Protein AF-A0A7V8WUZ5-F1 (afdb_monomer_lite)

pLDDT: mean 96.59, std 4.26, range [70.75, 98.62]

Sequence (77 aa):
MNDDQLNDLKQFIAVTVSQATADMATKSDIQLLKSDIKKLDVKIDDLDLKVDTISETLNDQHNQHEIRLTKLEQQTT

Secondary structure (DSSP, 8-state):
--HHHHHHHHHHHHHHHHHHHTTPPPHHHHHHHHHHHHHHHHHHHHHHHHHHHHHHHHHHHHHHHHHHHHHHHHHH-

Foldseek 3Di:
DDPVVVVVVVVVVVVVVCVVCVPPDDPVNVVVVVVVVVVVVVVVVVVVVVVVVVVVVVVVVVVVVVVVVVVVVVVVD

Radius of gyration: 33.55 Å; chains: 1; bounding box: 53×16×100 Å

Structure (mmCIF, N/CA/C/O backbone):
data_AF-A0A7V8WUZ5-F1
#
_entry.id   AF-A0A7V8WUZ5-F1
#
loop_
_atom_site.group_PDB
_atom_site.id
_atom_site.type_symbol
_atom_site.label_atom_id
_atom_site.label_alt_id
_atom_site.label_comp_id
_atom_site.label_asym_id
_atom_site.label_entity_id
_atom_site.label_seq_id
_atom_site.pdbx_PDB_ins_code
_atom_site.Cartn_x
_atom_site.Cartn_y
_atom_site.Cartn_z
_atom_site.occupancy
_atom_site.B_iso_or_equiv
_atom_site.auth_seq_id
_atom_site.auth_comp_id
_atom_site.auth_asym_id
_atom_site.auth_atom_id
_atom_site.pdbx_PDB_model_num
ATOM 1 N N . MET A 1 1 ? 32.176 10.556 -47.987 1.00 73.56 1 MET A N 1
ATOM 2 C CA . MET A 1 1 ? 31.459 9.470 -47.297 1.00 73.56 1 MET A CA 1
ATOM 3 C C . MET A 1 1 ? 30.766 8.660 -48.370 1.00 73.56 1 MET A C 1
ATOM 5 O O . MET A 1 1 ? 30.066 9.273 -49.167 1.00 73.56 1 MET A O 1
ATOM 9 N N . ASN A 1 2 ? 31.043 7.365 -48.473 1.00 93.88 2 ASN A N 1
ATOM 10 C CA . ASN A 1 2 ? 30.332 6.478 -49.399 1.00 93.88 2 ASN A CA 1
ATOM 11 C C . ASN A 1 2 ? 29.148 5.799 -48.683 1.00 93.88 2 ASN A C 1
ATOM 13 O O . ASN A 1 2 ? 28.991 5.939 -47.466 1.00 93.88 2 ASN A O 1
ATOM 17 N N . ASP A 1 3 ? 28.311 5.096 -49.442 1.00 96.31 3 ASP A N 1
ATOM 18 C CA . ASP A 1 3 ? 27.107 4.451 -48.907 1.00 96.31 3 ASP A CA 1
ATOM 19 C C . ASP A 1 3 ? 27.429 3.384 -47.849 1.00 96.31 3 ASP A C 1
ATOM 21 O O . ASP A 1 3 ? 26.690 3.247 -46.873 1.00 96.31 3 ASP A O 1
ATOM 25 N N . ASP A 1 4 ? 28.570 2.701 -47.977 1.00 96.06 4 ASP A N 1
ATOM 26 C CA . ASP A 1 4 ? 29.038 1.706 -47.006 1.00 96.06 4 ASP A CA 1
ATOM 27 C C . ASP A 1 4 ? 29.336 2.346 -45.642 1.00 96.06 4 ASP A C 1
ATOM 29 O O . ASP A 1 4 ? 28.791 1.929 -44.623 1.00 96.06 4 ASP A O 1
ATOM 33 N N . GLN A 1 5 ? 30.097 3.446 -45.620 1.00 96.00 5 GLN A N 1
ATOM 34 C CA . 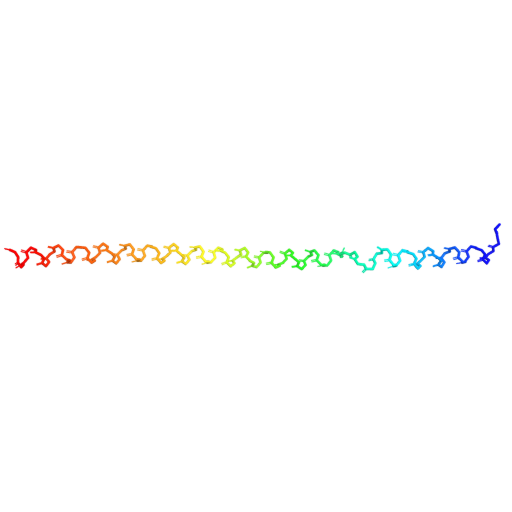GLN A 1 5 ? 30.384 4.201 -44.394 1.00 96.00 5 GLN A CA 1
ATOM 35 C C . GLN A 1 5 ? 29.113 4.759 -43.739 1.00 96.00 5 GLN A C 1
ATOM 37 O O . GLN A 1 5 ? 29.024 4.852 -42.513 1.00 96.00 5 GLN A O 1
ATOM 42 N N . LEU A 1 6 ? 28.121 5.150 -44.546 1.00 96.88 6 LEU A N 1
ATOM 43 C CA . LEU A 1 6 ? 26.825 5.601 -44.044 1.00 96.88 6 LEU A CA 1
ATOM 44 C C . LEU A 1 6 ? 26.029 4.453 -43.409 1.00 96.88 6 LEU A C 1
ATOM 46 O O . LEU A 1 6 ? 25.372 4.664 -42.387 1.00 96.88 6 LEU A O 1
ATOM 50 N N . ASN A 1 7 ? 26.073 3.258 -43.993 1.00 97.50 7 ASN A N 1
ATOM 51 C CA . ASN A 1 7 ? 25.398 2.081 -43.453 1.00 97.50 7 ASN A CA 1
ATOM 52 C C . ASN A 1 7 ? 26.052 1.591 -42.156 1.00 97.50 7 ASN A C 1
ATOM 54 O O . ASN A 1 7 ? 25.332 1.339 -41.188 1.00 97.50 7 ASN A O 1
ATOM 58 N N . ASP A 1 8 ? 27.383 1.576 -42.089 1.00 97.38 8 ASP A N 1
ATOM 59 C CA . ASP A 1 8 ? 28.128 1.234 -40.873 1.00 97.38 8 ASP A CA 1
ATOM 60 C C . ASP A 1 8 ? 27.781 2.183 -39.720 1.00 97.38 8 ASP A C 1
ATOM 62 O O . ASP A 1 8 ? 27.495 1.751 -38.601 1.00 97.38 8 ASP A O 1
ATOM 66 N N . LEU A 1 9 ? 27.721 3.491 -39.998 1.00 97.00 9 LEU A N 1
ATOM 67 C CA . LEU A 1 9 ? 27.349 4.492 -39.000 1.00 97.00 9 LEU A CA 1
ATOM 68 C C . LEU A 1 9 ? 25.913 4.291 -38.492 1.00 97.00 9 LEU A C 1
ATOM 70 O O . LEU A 1 9 ? 25.668 4.377 -37.288 1.00 97.00 9 LEU A O 1
ATOM 74 N N . LYS A 1 10 ? 24.958 3.990 -39.381 1.00 97.38 10 LYS A N 1
ATOM 75 C CA . LYS A 1 10 ? 23.572 3.686 -38.985 1.00 97.38 10 LYS A CA 1
ATOM 76 C C . LYS A 1 10 ? 23.504 2.449 -38.093 1.00 97.38 10 LYS A C 1
ATOM 78 O O . LYS A 1 10 ? 22.789 2.471 -37.093 1.00 97.38 10 LYS A O 1
ATOM 83 N N . GLN A 1 11 ? 24.246 1.396 -38.432 1.00 97.31 11 GLN A N 1
ATOM 84 C CA . GLN A 1 11 ? 24.279 0.166 -37.645 1.00 97.31 11 GLN A CA 1
ATOM 85 C C . GLN A 1 11 ? 24.906 0.402 -36.268 1.00 97.31 11 GLN A C 1
ATOM 87 O O . GLN A 1 11 ? 24.337 -0.018 -35.261 1.00 97.31 11 GLN A O 1
ATOM 92 N N . PHE A 1 12 ? 26.020 1.136 -36.204 1.00 97.75 12 PHE A N 1
ATOM 93 C CA . PHE A 1 12 ? 26.656 1.516 -34.945 1.00 97.75 12 PHE A CA 1
ATOM 94 C C . PHE A 1 12 ? 25.708 2.316 -34.044 1.00 97.75 12 PHE A C 1
ATOM 96 O O . PHE A 1 12 ? 25.576 2.003 -32.861 1.00 97.75 12 PHE A O 1
ATOM 103 N N . ILE A 1 13 ? 25.004 3.309 -34.599 1.00 97.50 13 ILE A N 1
ATOM 104 C CA . ILE A 1 13 ? 24.023 4.106 -33.851 1.00 97.50 13 ILE A CA 1
ATOM 105 C C . ILE A 1 13 ? 22.880 3.220 -33.356 1.00 97.50 13 ILE A C 1
ATOM 107 O O . ILE A 1 13 ? 22.517 3.313 -32.188 1.00 97.50 13 ILE A O 1
ATOM 111 N N . ALA A 1 14 ? 22.329 2.343 -34.199 1.00 97.62 14 ALA A N 1
ATOM 112 C CA . ALA A 1 14 ? 21.232 1.458 -33.810 1.00 97.62 14 ALA A CA 1
ATOM 113 C C . ALA A 1 14 ? 21.624 0.529 -32.649 1.00 97.62 14 ALA A C 1
ATOM 115 O O . ALA A 1 14 ? 20.880 0.417 -31.673 1.00 97.62 14 ALA A O 1
ATOM 116 N N . VAL A 1 15 ? 22.812 -0.080 -32.721 1.00 97.75 15 VAL A N 1
ATOM 117 C CA . VAL A 1 15 ? 23.350 -0.928 -31.647 1.00 97.75 15 VAL A CA 1
ATOM 118 C C . VAL A 1 15 ? 23.584 -0.109 -30.379 1.00 97.75 15 VAL A C 1
ATOM 120 O O . VAL A 1 15 ? 23.134 -0.505 -29.307 1.00 97.75 15 VAL A O 1
ATOM 123 N N . THR A 1 16 ? 24.226 1.053 -30.501 1.00 97.56 16 THR A N 1
ATOM 124 C CA . THR A 1 16 ? 24.541 1.920 -29.357 1.00 97.56 16 THR A CA 1
ATOM 125 C C . THR A 1 16 ? 23.275 2.421 -28.666 1.00 97.56 16 THR A C 1
ATOM 127 O O . THR A 1 16 ? 23.190 2.375 -27.444 1.00 97.56 16 THR A O 1
ATOM 130 N N . VAL A 1 17 ? 22.263 2.856 -29.424 1.00 96.69 17 VAL A N 1
ATOM 131 C CA . VAL A 1 17 ? 20.975 3.298 -28.871 1.00 96.69 17 VAL A CA 1
ATOM 132 C C . VAL A 1 17 ? 20.262 2.133 -28.198 1.00 96.69 17 VAL A C 1
ATOM 134 O O . VAL A 1 17 ? 19.803 2.295 -27.076 1.00 96.69 17 VAL A O 1
ATOM 137 N N . SER A 1 18 ? 20.209 0.955 -28.828 1.00 95.69 18 SER A N 1
ATOM 138 C CA . SER A 1 18 ? 19.575 -0.221 -28.224 1.00 95.69 18 SER A CA 1
ATOM 139 C C . SER A 1 18 ? 20.256 -0.654 -26.926 1.00 95.69 18 SER A C 1
ATOM 141 O O . SER A 1 18 ? 19.567 -1.073 -26.005 1.00 95.69 18 SER A O 1
ATOM 143 N N . GLN A 1 19 ? 21.585 -0.571 -26.845 1.00 95.06 19 GLN A N 1
ATOM 144 C CA . GLN A 1 19 ? 22.325 -0.874 -25.619 1.00 95.06 19 GLN A CA 1
ATOM 145 C C . GLN A 1 19 ? 22.096 0.198 -24.552 1.00 95.06 19 GLN A C 1
ATOM 147 O O . GLN A 1 19 ? 21.840 -0.133 -23.400 1.00 95.06 19 GLN A O 1
ATOM 152 N N . ALA A 1 20 ? 22.141 1.476 -24.934 1.00 95.12 20 ALA A N 1
ATOM 153 C CA . ALA A 1 20 ? 21.945 2.591 -24.013 1.00 95.12 20 ALA A CA 1
ATOM 154 C C . ALA A 1 20 ? 20.528 2.636 -23.420 1.00 95.12 20 ALA A C 1
ATOM 156 O O . ALA A 1 20 ? 20.352 3.131 -22.309 1.00 95.12 20 ALA A O 1
ATOM 157 N N . THR A 1 21 ? 19.520 2.139 -24.144 1.00 95.12 21 THR A N 1
ATOM 158 C CA . THR A 1 21 ? 18.121 2.147 -23.695 1.00 95.12 21 THR A CA 1
ATOM 159 C C . THR A 1 21 ? 17.625 0.807 -23.157 1.00 95.12 21 THR A C 1
ATOM 161 O O . THR A 1 21 ? 16.480 0.744 -22.714 1.00 95.12 21 THR A O 1
ATOM 164 N N . ALA A 1 22 ? 18.460 -0.240 -23.150 1.00 92.06 22 ALA A N 1
ATOM 165 C CA . ALA A 1 22 ? 18.061 -1.597 -22.767 1.00 92.06 22 ALA A CA 1
ATOM 166 C C . ALA A 1 22 ? 17.427 -1.674 -21.366 1.00 92.06 22 ALA A C 1
ATOM 168 O O . ALA A 1 22 ? 16.433 -2.372 -21.186 1.00 92.06 22 ALA A O 1
ATOM 169 N N . ASP A 1 23 ? 17.958 -0.904 -20.413 1.00 93.44 23 ASP A N 1
ATOM 170 C CA . ASP A 1 23 ? 17.504 -0.895 -19.016 1.00 93.44 23 ASP A CA 1
ATOM 171 C C . ASP A 1 23 ? 16.638 0.329 -18.670 1.00 93.44 23 ASP A C 1
ATOM 173 O O . ASP A 1 23 ? 16.349 0.604 -17.502 1.00 93.44 23 ASP A O 1
ATOM 177 N N . MET A 1 24 ? 16.229 1.115 -19.670 1.00 95.38 24 MET A N 1
ATOM 178 C CA . MET A 1 24 ? 15.377 2.272 -19.421 1.00 95.38 24 MET A CA 1
ATOM 179 C C . MET A 1 24 ? 13.948 1.826 -19.132 1.00 95.38 24 MET A C 1
ATOM 181 O O . MET A 1 24 ? 13.287 1.212 -19.969 1.00 95.38 24 MET A O 1
ATOM 185 N N . ALA A 1 25 ? 13.442 2.220 -17.963 1.00 94.69 25 ALA A N 1
ATOM 186 C CA . ALA A 1 25 ? 12.043 2.027 -17.619 1.00 94.69 25 ALA A CA 1
ATOM 187 C C . ALA A 1 25 ? 11.128 2.651 -18.683 1.00 94.69 25 ALA A C 1
ATOM 189 O O . ALA A 1 25 ? 11.297 3.798 -19.115 1.00 94.69 25 ALA A O 1
ATOM 190 N N . THR A 1 26 ? 10.121 1.893 -19.085 1.00 94.81 26 THR A N 1
ATOM 191 C CA . THR A 1 26 ? 9.133 2.305 -20.069 1.00 94.81 26 THR A CA 1
ATOM 192 C C . THR A 1 26 ? 7.952 3.004 -19.400 1.00 94.81 26 THR A C 1
ATOM 194 O O . THR A 1 26 ? 7.726 2.940 -18.189 1.00 94.81 26 THR A O 1
ATOM 197 N N . LYS A 1 27 ? 7.108 3.647 -20.214 1.00 95.88 27 LYS A N 1
ATOM 198 C CA . LYS A 1 27 ? 5.825 4.185 -19.733 1.00 95.88 27 LYS A CA 1
ATOM 199 C C . LYS A 1 27 ? 4.922 3.097 -19.137 1.00 95.88 27 LYS A C 1
ATOM 201 O O . LYS A 1 27 ? 4.140 3.412 -18.243 1.00 95.88 27 LYS A O 1
ATOM 206 N N . SER A 1 28 ? 5.028 1.856 -19.618 1.00 95.94 28 SER A N 1
ATOM 207 C CA . SER A 1 28 ? 4.248 0.722 -19.112 1.00 95.94 28 SER A CA 1
ATOM 208 C C . SER A 1 28 ? 4.647 0.375 -17.680 1.00 95.94 28 SER A C 1
ATOM 210 O O . SER A 1 28 ? 3.779 0.233 -16.823 1.00 95.94 28 SER A O 1
ATOM 212 N N . ASP A 1 29 ? 5.950 0.346 -17.392 1.00 96.62 29 ASP A N 1
ATOM 213 C CA . ASP A 1 29 ? 6.466 0.067 -16.045 1.00 96.62 29 ASP A CA 1
ATOM 214 C C . ASP A 1 29 ? 5.959 1.111 -15.043 1.00 96.62 29 ASP A C 1
ATOM 216 O O . ASP A 1 29 ? 5.465 0.785 -13.964 1.00 96.62 29 ASP A O 1
ATOM 220 N N . ILE A 1 30 ? 5.960 2.383 -15.451 1.00 97.00 30 ILE A N 1
ATOM 221 C CA . ILE A 1 30 ? 5.419 3.484 -14.644 1.00 97.00 30 ILE A CA 1
ATOM 222 C C . ILE A 1 30 ? 3.905 3.328 -14.421 1.00 97.00 30 ILE A C 1
ATOM 224 O O . ILE A 1 30 ? 3.402 3.644 -13.341 1.00 97.00 30 ILE A O 1
ATOM 228 N N . GLN A 1 31 ? 3.148 2.872 -15.422 1.00 97.25 31 GLN A N 1
ATOM 229 C CA . GLN A 1 31 ? 1.705 2.649 -15.280 1.00 97.25 31 GLN A CA 1
ATOM 230 C C . GLN A 1 31 ? 1.385 1.498 -14.323 1.00 97.25 31 GLN A C 1
ATOM 232 O O . GLN A 1 31 ? 0.460 1.633 -13.519 1.00 97.25 31 GLN A O 1
ATOM 237 N N . LEU A 1 32 ? 2.164 0.414 -14.361 1.00 97.31 32 LEU A N 1
ATOM 238 C CA . LEU A 1 32 ? 2.042 -0.697 -13.417 1.00 97.31 32 LEU A CA 1
ATOM 239 C C . LEU A 1 32 ? 2.310 -0.228 -11.985 1.00 97.31 32 LEU A C 1
ATOM 241 O O . LEU A 1 32 ? 1.454 -0.410 -11.120 1.00 97.31 32 LEU A O 1
ATOM 245 N N . LEU A 1 33 ? 3.410 0.499 -11.761 1.00 97.88 33 LEU A N 1
ATOM 246 C CA . LEU A 1 33 ? 3.728 1.076 -10.450 1.00 97.88 33 LEU A CA 1
ATOM 247 C C . LEU A 1 33 ? 2.607 1.985 -9.932 1.00 97.88 33 LEU A C 1
ATOM 249 O O . LEU A 1 33 ? 2.209 1.883 -8.776 1.00 97.88 33 LEU A O 1
ATOM 253 N N . LYS A 1 34 ? 2.036 2.843 -10.786 1.00 97.69 34 LYS A N 1
ATOM 254 C CA . LYS A 1 34 ? 0.895 3.696 -10.408 1.00 97.69 34 LYS A CA 1
ATOM 255 C C . LYS A 1 34 ? -0.343 2.890 -10.021 1.00 97.69 34 LYS A C 1
ATOM 257 O O . LYS A 1 34 ? -1.054 3.280 -9.098 1.00 97.69 34 LYS A O 1
ATOM 262 N N . SER A 1 35 ? -0.628 1.805 -10.737 1.00 97.56 35 SER A N 1
ATOM 263 C CA . SER A 1 35 ? -1.733 0.904 -10.402 1.00 97.5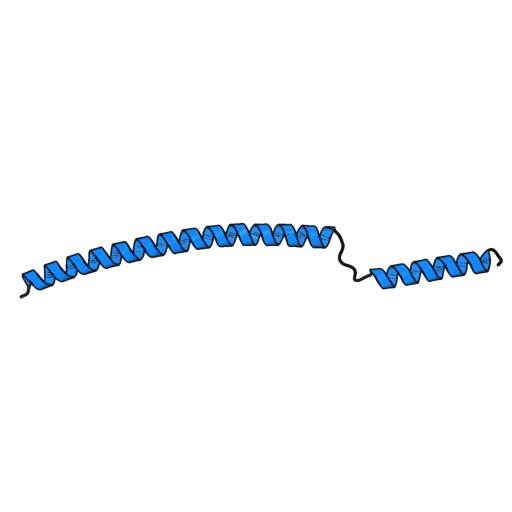6 35 SER A CA 1
ATOM 264 C C . SER A 1 35 ? -1.512 0.254 -9.037 1.00 97.56 35 SER A C 1
ATOM 266 O O . SER A 1 35 ? -2.432 0.210 -8.223 1.00 97.56 35 SER A O 1
ATOM 268 N N . ASP A 1 36 ? -0.302 -0.224 -8.766 1.00 98.19 36 ASP A N 1
ATOM 269 C CA . ASP A 1 36 ? 0.001 -0.892 -7.503 1.00 98.19 36 ASP A CA 1
ATOM 270 C C . ASP A 1 36 ? -0.001 0.083 -6.322 1.00 98.19 36 ASP A C 1
ATOM 272 O O . ASP A 1 36 ? -0.567 -0.244 -5.281 1.00 98.19 36 ASP A O 1
ATOM 276 N N . ILE A 1 37 ? 0.486 1.315 -6.510 1.00 98.31 37 ILE A N 1
ATOM 277 C CA . ILE A 1 37 ? 0.358 2.395 -5.518 1.00 98.31 37 ILE A CA 1
ATOM 278 C C . ILE A 1 37 ? -1.114 2.656 -5.184 1.00 98.31 37 ILE A C 1
ATOM 280 O O . ILE A 1 37 ? -1.469 2.685 -4.013 1.00 98.31 37 ILE A O 1
ATOM 284 N N . LYS A 1 38 ? -2.000 2.763 -6.185 1.00 98.06 38 LYS A N 1
ATOM 285 C CA . LYS A 1 38 ? -3.442 2.950 -5.936 1.00 98.06 38 LYS A CA 1
ATOM 286 C C . LYS A 1 38 ? -4.070 1.797 -5.154 1.00 98.06 38 LYS A C 1
ATOM 288 O O . LYS A 1 38 ? -4.953 2.019 -4.337 1.00 98.06 38 LYS A O 1
ATOM 293 N N . LYS A 1 39 ? -3.646 0.556 -5.410 1.00 98.00 39 LYS A N 1
ATOM 294 C CA . LYS A 1 39 ? -4.130 -0.605 -4.648 1.00 98.00 39 LYS A CA 1
ATOM 295 C C . LYS A 1 39 ? -3.642 -0.578 -3.202 1.00 98.00 39 LYS A C 1
ATOM 297 O O . LYS A 1 39 ? -4.361 -1.050 -2.329 1.00 98.00 39 LYS A O 1
ATOM 302 N N . LEU A 1 40 ? -2.421 -0.100 -2.964 1.00 98.50 40 LEU A N 1
ATOM 303 C CA . LEU A 1 40 ? -1.889 0.071 -1.614 1.00 98.50 40 LEU A CA 1
ATOM 304 C C . LEU A 1 40 ? -2.649 1.161 -0.859 1.00 98.50 40 LEU A C 1
ATOM 306 O O . LEU A 1 40 ? -3.020 0.918 0.279 1.00 98.50 40 LEU A O 1
ATOM 310 N N . ASP A 1 41 ? -2.954 2.279 -1.515 1.00 98.31 41 ASP A N 1
ATOM 311 C CA . ASP A 1 41 ? -3.737 3.393 -0.960 1.00 98.31 41 ASP A CA 1
ATOM 312 C C . ASP A 1 41 ? -5.096 2.911 -0.424 1.00 98.31 41 ASP A C 1
ATOM 314 O O . ASP A 1 41 ? -5.377 3.004 0.764 1.00 98.31 41 ASP A O 1
ATOM 318 N N . VAL A 1 42 ? -5.866 2.204 -1.261 1.00 98.25 42 VAL A N 1
ATOM 319 C CA . VAL A 1 42 ? -7.164 1.625 -0.863 1.00 98.25 42 VAL A CA 1
ATOM 320 C C . VAL A 1 42 ? -7.038 0.632 0.300 1.00 98.25 42 VAL A C 1
ATOM 322 O O . VAL A 1 42 ? -7.935 0.526 1.133 1.00 98.25 42 VAL A O 1
ATOM 325 N N . LYS A 1 43 ? -5.946 -0.140 0.356 1.00 98.31 43 LYS A N 1
ATOM 326 C CA . LYS A 1 43 ? -5.709 -1.079 1.463 1.00 98.31 43 LYS A CA 1
ATOM 327 C C . LYS A 1 43 ? -5.346 -0.364 2.760 1.00 98.31 43 LYS A C 1
ATOM 329 O O . LYS A 1 43 ? -5.666 -0.891 3.819 1.00 98.31 43 LYS A O 1
ATOM 334 N N . ILE A 1 44 ? -4.654 0.769 2.679 1.00 98.50 44 ILE A N 1
ATOM 335 C CA . ILE A 1 44 ? -4.324 1.601 3.837 1.00 98.50 44 ILE A CA 1
ATOM 336 C C . ILE A 1 44 ? -5.610 2.214 4.392 1.00 98.50 44 ILE A C 1
ATOM 338 O O . ILE A 1 44 ? -5.880 2.019 5.571 1.00 98.50 44 ILE A O 1
ATOM 342 N N . ASP A 1 45 ? -6.462 2.786 3.538 1.00 98.19 45 ASP A N 1
ATOM 343 C CA . ASP A 1 45 ? -7.760 3.337 3.956 1.00 98.19 45 ASP A CA 1
ATOM 344 C C . ASP A 1 45 ? -8.641 2.290 4.671 1.00 98.19 45 ASP A C 1
ATOM 346 O O . ASP A 1 45 ? -9.247 2.561 5.706 1.00 98.19 45 ASP A O 1
ATOM 350 N N . ASP A 1 46 ? -8.704 1.058 4.147 1.00 98.50 46 ASP A N 1
ATOM 351 C CA . ASP A 1 46 ? -9.449 -0.044 4.781 1.00 98.50 46 ASP A CA 1
ATOM 352 C C . ASP A 1 46 ? -8.849 -0.462 6.135 1.00 98.50 46 ASP A C 1
ATOM 354 O O . ASP A 1 46 ? -9.581 -0.824 7.059 1.00 98.50 46 ASP A O 1
ATOM 358 N N . LEU A 1 47 ? -7.520 -0.424 6.272 1.00 98.56 47 LEU A N 1
ATOM 359 C CA . LEU A 1 47 ? -6.855 -0.709 7.542 1.00 98.56 47 LEU A CA 1
ATOM 360 C C . LEU A 1 47 ? -7.120 0.385 8.574 1.00 98.56 47 LEU A C 1
ATOM 362 O O . LEU A 1 47 ? -7.412 0.042 9.718 1.00 98.56 47 LEU A O 1
ATOM 366 N N . ASP A 1 48 ? -7.080 1.653 8.178 1.00 98.50 48 ASP A N 1
ATOM 367 C CA . ASP A 1 48 ? -7.358 2.783 9.067 1.00 98.50 48 ASP A CA 1
ATOM 368 C C . ASP A 1 48 ? -8.784 2.688 9.628 1.00 98.50 48 ASP A C 1
ATOM 370 O O . ASP A 1 48 ? -8.973 2.686 10.845 1.00 98.50 48 ASP A O 1
ATOM 374 N N . LEU A 1 49 ? -9.781 2.430 8.773 1.00 98.44 49 LEU A N 1
ATOM 375 C CA . LEU A 1 49 ? -11.169 2.222 9.211 1.00 98.44 49 LEU A CA 1
ATOM 376 C C . LEU A 1 49 ? -11.321 1.051 10.195 1.00 98.44 49 LEU A C 1
ATOM 378 O O . LEU A 1 49 ? -12.105 1.114 11.150 1.00 98.44 49 LEU A O 1
ATOM 382 N N . LYS A 1 50 ? -10.584 -0.043 9.975 1.00 98.56 50 LYS A N 1
ATOM 383 C CA . LYS A 1 50 ? -10.586 -1.196 10.887 1.00 98.56 50 LYS A CA 1
ATOM 384 C C . LYS A 1 50 ? -9.943 -0.858 12.225 1.00 98.56 50 LYS A C 1
ATOM 386 O O . LYS A 1 50 ? -10.453 -1.297 13.254 1.00 98.56 50 LYS A O 1
ATOM 391 N N . VAL A 1 51 ? -8.847 -0.103 12.221 1.00 98.62 51 VAL A N 1
ATOM 392 C CA . VAL A 1 51 ? -8.165 0.348 13.440 1.00 98.62 51 VAL A CA 1
ATOM 393 C C . VAL A 1 51 ? -9.073 1.263 14.256 1.00 98.62 51 VAL A C 1
ATOM 395 O O . VAL A 1 51 ? -9.193 1.051 15.465 1.00 98.62 51 VAL A O 1
ATOM 398 N N . ASP A 1 52 ? -9.767 2.198 13.611 1.00 98.44 52 ASP A N 1
ATOM 399 C CA . ASP A 1 52 ? -10.733 3.082 14.269 1.00 98.44 52 ASP A CA 1
ATOM 400 C C . ASP A 1 52 ? -11.861 2.270 14.917 1.00 98.44 52 ASP A C 1
ATOM 402 O O . ASP A 1 52 ? -12.103 2.379 16.119 1.00 98.44 52 ASP A O 1
ATOM 406 N N . THR A 1 53 ? -12.462 1.346 14.162 1.00 98.56 53 THR A N 1
ATOM 407 C CA . THR A 1 53 ? 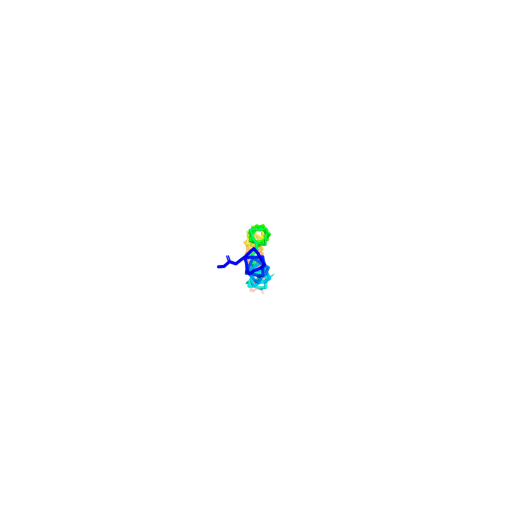-13.541 0.472 14.658 1.00 98.56 53 THR A CA 1
ATOM 408 C C . THR A 1 53 ? -13.102 -0.369 15.862 1.00 98.56 53 THR A C 1
ATOM 410 O O . THR A 1 53 ? -13.839 -0.517 16.843 1.00 98.56 53 THR A O 1
ATOM 413 N N . ILE A 1 54 ? -11.898 -0.950 15.804 1.00 98.56 54 ILE A N 1
ATOM 414 C CA . ILE A 1 54 ? -11.340 -1.744 16.908 1.00 98.56 54 ILE A CA 1
ATOM 415 C C . ILE A 1 54 ? -11.109 -0.858 18.133 1.00 98.56 54 ILE A C 1
ATOM 417 O O . ILE A 1 54 ? -11.439 -1.265 19.246 1.00 98.56 54 ILE A O 1
ATOM 421 N N . SER A 1 55 ? -10.567 0.342 17.935 1.00 98.50 55 SER A N 1
ATOM 422 C CA . SER A 1 55 ? -10.267 1.283 19.016 1.00 98.50 55 SER A CA 1
ATOM 423 C C . SER A 1 55 ? -11.536 1.734 19.73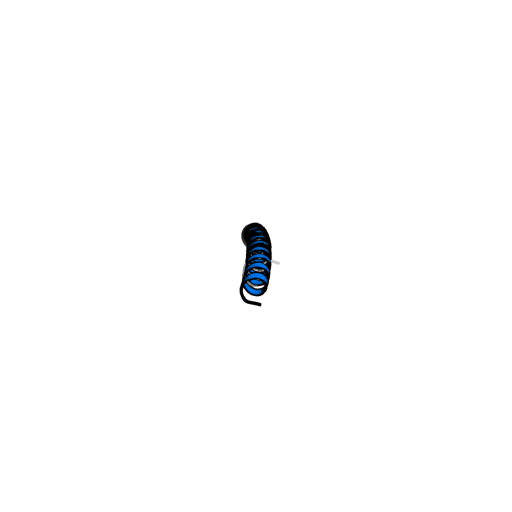8 1.00 98.50 55 SER A C 1
ATOM 425 O O . SER A 1 55 ? -11.5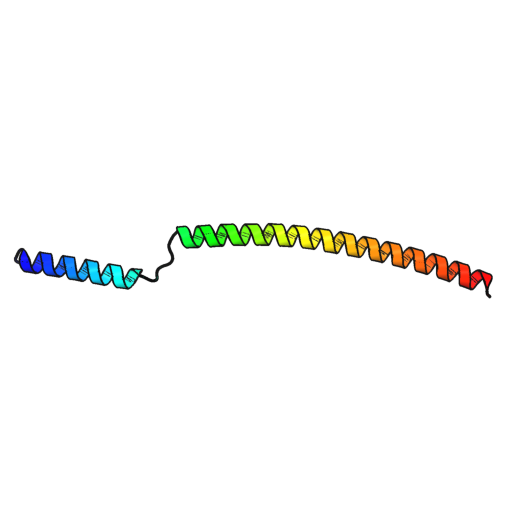80 1.704 20.968 1.00 98.50 55 SER A O 1
ATOM 427 N N . GLU A 1 56 ? -12.591 2.067 18.992 1.00 98.56 56 GLU A N 1
ATOM 428 C CA . GLU A 1 56 ? -13.905 2.401 19.552 1.00 98.56 56 GLU A CA 1
ATOM 429 C C . GLU A 1 56 ? -14.493 1.226 20.340 1.00 98.56 56 GLU A C 1
ATOM 431 O O . GLU A 1 56 ? -14.875 1.379 21.501 1.00 98.56 56 GLU A O 1
ATOM 436 N N . THR A 1 57 ? -14.471 0.024 19.757 1.00 98.56 57 THR A N 1
ATOM 437 C CA . THR A 1 57 ? -14.994 -1.188 20.406 1.00 98.56 57 THR A CA 1
ATOM 438 C C . THR A 1 57 ? -14.267 -1.490 21.717 1.00 98.56 57 THR A C 1
ATOM 440 O O . THR A 1 57 ? -14.900 -1.817 22.722 1.00 98.56 57 THR A O 1
ATOM 443 N N . LEU A 1 58 ? -12.935 -1.386 21.728 1.00 98.50 58 LEU A N 1
ATOM 444 C CA . LEU A 1 58 ? -12.132 -1.630 22.926 1.00 98.50 58 LEU A CA 1
ATOM 445 C C . LEU A 1 58 ? -12.388 -0.578 24.003 1.00 98.50 58 LEU A C 1
ATOM 447 O O . LEU A 1 58 ? -12.479 -0.929 25.179 1.00 98.50 58 LEU A O 1
ATOM 451 N N . ASN A 1 59 ? -12.539 0.689 23.619 1.00 98.50 59 ASN A N 1
ATOM 452 C CA . ASN A 1 59 ? -12.862 1.760 24.553 1.00 98.50 59 ASN A CA 1
ATOM 453 C C . ASN A 1 59 ? -14.238 1.544 25.202 1.00 98.50 59 ASN A C 1
ATOM 455 O O . ASN A 1 59 ? -14.378 1.656 26.421 1.00 98.50 59 ASN A O 1
ATOM 459 N N . ASP A 1 60 ? -15.240 1.148 24.419 1.00 98.50 60 ASP A N 1
ATOM 460 C CA . ASP A 1 60 ? -16.571 0.827 24.933 1.00 98.50 60 ASP A CA 1
ATOM 461 C C . ASP A 1 60 ? -16.544 -0.369 25.887 1.00 98.50 60 ASP A C 1
ATOM 463 O O . ASP A 1 60 ? -17.119 -0.310 26.977 1.00 98.50 60 ASP A O 1
ATOM 467 N N . GLN A 1 61 ? -15.837 -1.442 25.523 1.00 98.44 61 GLN A N 1
ATOM 468 C CA . GLN A 1 61 ? -15.663 -2.612 26.388 1.00 98.44 61 GLN A CA 1
ATOM 469 C C . GLN A 1 61 ? -14.947 -2.257 27.693 1.00 98.44 61 GLN A C 1
ATOM 471 O O . GLN A 1 61 ? -15.369 -2.699 28.762 1.00 98.44 61 GLN A O 1
ATOM 476 N N . HIS A 1 62 ? -13.898 -1.436 27.622 1.00 98.44 62 HIS A N 1
ATOM 477 C CA . HIS A 1 62 ? -13.180 -0.952 28.795 1.00 98.44 62 HIS A CA 1
ATOM 478 C C . HIS A 1 62 ? -14.118 -0.176 29.725 1.00 98.44 62 HIS A C 1
ATOM 480 O O . HIS A 1 62 ? -14.233 -0.506 30.903 1.00 98.44 62 HIS A O 1
ATOM 486 N N . ASN A 1 63 ? -14.877 0.781 29.187 1.00 98.25 63 ASN A N 1
ATOM 487 C CA . ASN A 1 63 ? -15.839 1.566 29.962 1.00 98.25 63 ASN A CA 1
ATOM 488 C C . ASN A 1 63 ? -16.926 0.689 30.603 1.00 98.25 63 ASN A C 1
ATOM 490 O O . ASN A 1 63 ? -17.291 0.889 31.762 1.00 98.25 63 ASN A O 1
ATOM 494 N N . GLN A 1 64 ? -17.430 -0.317 29.883 1.00 98.25 64 GLN A N 1
ATOM 495 C CA . GLN A 1 64 ? -18.391 -1.278 30.430 1.00 98.25 64 GLN A CA 1
ATOM 496 C C . GLN A 1 64 ? -17.796 -2.115 31.569 1.00 98.25 64 GLN A C 1
ATOM 498 O O . GLN A 1 64 ? -18.476 -2.354 32.574 1.00 98.25 64 GLN A O 1
ATOM 503 N N . HIS A 1 65 ? -16.549 -2.566 31.425 1.00 98.25 65 HIS A N 1
ATOM 504 C CA . HIS A 1 65 ? -15.847 -3.319 32.459 1.00 98.25 65 HIS A CA 1
ATOM 505 C C . HIS A 1 65 ? -15.610 -2.472 33.709 1.00 98.25 65 HIS A C 1
ATOM 507 O O . HIS A 1 65 ? -15.948 -2.938 34.796 1.00 98.25 65 HIS A O 1
ATOM 513 N N . GLU A 1 66 ? -15.149 -1.229 33.561 1.00 98.31 66 GLU A N 1
ATOM 514 C CA . GLU A 1 66 ? -14.967 -0.284 34.670 1.00 98.31 66 GLU A CA 1
ATOM 515 C C . GLU A 1 66 ? -16.270 -0.078 35.450 1.00 98.31 66 GLU A C 1
ATOM 517 O O . GLU A 1 66 ? -16.319 -0.297 36.660 1.00 98.31 66 GLU A O 1
ATOM 522 N N . ILE A 1 67 ? -17.381 0.209 34.759 1.00 98.12 67 ILE A N 1
ATOM 523 C CA . ILE A 1 67 ? -18.698 0.364 35.402 1.00 98.12 67 ILE A CA 1
ATOM 524 C C . ILE A 1 67 ? -19.096 -0.900 36.174 1.00 98.12 67 ILE A C 1
ATOM 526 O O . ILE A 1 67 ? -19.665 -0.819 37.267 1.00 98.12 67 ILE A O 1
ATOM 530 N N . ARG A 1 68 ? -18.859 -2.084 35.599 1.00 98.12 68 ARG A N 1
ATOM 531 C CA . ARG A 1 68 ? -19.211 -3.354 36.244 1.00 98.12 68 ARG A CA 1
ATOM 532 C C . ARG A 1 68 ? -18.352 -3.607 37.480 1.00 98.12 68 ARG A C 1
ATOM 534 O O . ARG A 1 68 ? -18.897 -4.063 38.482 1.00 98.12 68 ARG A O 1
ATOM 541 N N . LEU A 1 69 ? -17.057 -3.312 37.411 1.00 97.94 69 LEU A N 1
ATOM 542 C CA . LEU A 1 69 ? -16.131 -3.434 38.535 1.00 97.94 69 LEU A CA 1
ATOM 543 C C . LEU A 1 69 ? -16.532 -2.495 39.669 1.00 97.94 69 LEU A C 1
ATOM 545 O O . LEU A 1 69 ? -16.758 -2.978 40.773 1.00 97.94 69 LEU A O 1
ATOM 549 N N . THR A 1 70 ? -16.783 -1.214 39.382 1.00 97.62 70 THR A N 1
ATOM 550 C CA . THR A 1 70 ? -17.254 -0.251 40.392 1.00 97.62 70 THR A CA 1
ATOM 551 C C . THR A 1 70 ? -18.524 -0.735 41.100 1.00 97.62 70 THR A C 1
ATOM 553 O O . THR A 1 70 ? -18.642 -0.636 42.319 1.00 97.62 7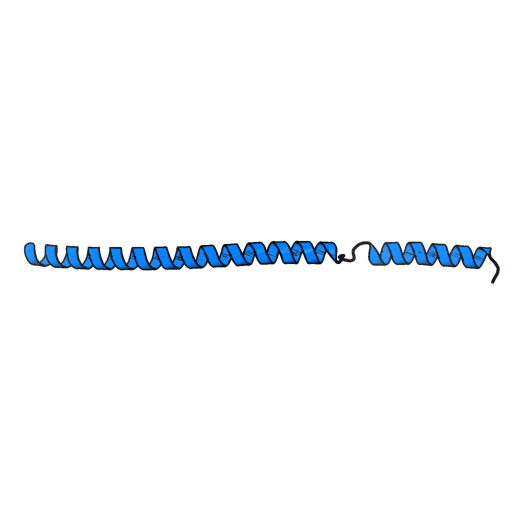0 THR A O 1
ATOM 556 N N . LYS A 1 71 ? -19.491 -1.294 40.358 1.00 97.56 71 LYS A N 1
ATOM 557 C CA . LYS A 1 71 ? -20.722 -1.845 40.954 1.00 97.56 71 LYS A CA 1
ATOM 558 C C . LYS A 1 71 ? -20.453 -3.046 41.855 1.00 97.56 71 LYS A C 1
ATOM 560 O O . LYS A 1 71 ? -21.112 -3.181 42.881 1.00 97.56 71 LYS A O 1
ATOM 565 N N . LEU A 1 72 ? -19.536 -3.927 41.460 1.00 97.56 72 LEU A N 1
ATOM 566 C CA . LEU A 1 72 ? -19.163 -5.090 42.263 1.00 97.56 72 LEU A CA 1
ATOM 567 C C . LEU A 1 72 ? -18.454 -4.657 43.546 1.00 97.56 72 LEU A C 1
ATOM 569 O O . LEU A 1 72 ? -18.835 -5.112 44.617 1.00 97.56 72 LEU A O 1
ATOM 573 N N . GLU A 1 73 ? -17.509 -3.722 43.452 1.00 96.62 73 GLU A N 1
ATOM 574 C CA . GLU A 1 73 ? -16.800 -3.163 44.606 1.00 96.62 73 GLU A CA 1
ATOM 575 C C . GLU A 1 73 ? -17.767 -2.546 45.624 1.00 96.62 73 GLU A C 1
ATOM 577 O O . GLU A 1 73 ? -17.647 -2.811 46.817 1.00 96.62 73 GLU A O 1
ATOM 582 N N . GLN A 1 74 ? -18.780 -1.803 45.164 1.00 96.31 74 GLN A N 1
ATOM 583 C CA . GLN A 1 74 ? -19.829 -1.233 46.024 1.00 96.31 74 GLN A CA 1
ATOM 584 C C . GLN A 1 74 ? -20.713 -2.279 46.717 1.00 96.31 74 GLN A C 1
ATOM 586 O O . GLN A 1 74 ? -21.338 -1.971 47.724 1.00 96.31 74 GLN A O 1
ATOM 591 N N . GLN A 1 75 ? -20.836 -3.484 46.158 1.00 95.69 75 GLN A N 1
ATOM 592 C CA . GLN A 1 75 ? -21.637 -4.562 46.748 1.00 95.69 75 GLN A CA 1
ATOM 593 C C . GLN A 1 75 ? -20.838 -5.413 47.734 1.00 95.69 75 GLN A C 1
ATOM 595 O O . GLN A 1 75 ? -21.426 -6.061 48.598 1.00 95.69 75 GLN A O 1
ATOM 600 N N . THR A 1 76 ? -19.516 -5.463 47.571 1.00 92.12 76 THR A N 1
ATOM 601 C CA . THR A 1 76 ? -18.620 -6.300 48.377 1.00 92.12 76 THR A CA 1
ATOM 602 C C . THR A 1 76 ? -17.907 -5.544 49.496 1.00 92.12 76 THR A C 1
ATOM 604 O O . THR A 1 76 ? -17.224 -6.187 50.293 1.00 92.12 76 THR A O 1
ATOM 607 N N . THR A 1 77 ? -18.047 -4.217 49.547 1.00 70.75 77 THR A N 1
ATOM 608 C CA . THR A 1 77 ? -17.484 -3.331 50.581 1.00 70.75 77 THR A CA 1
ATOM 609 C C . THR A 1 77 ? -18.601 -2.759 51.438 1.00 70.75 77 THR A C 1
ATOM 611 O O . THR A 1 77 ? -18.426 -2.719 52.676 1.00 70.75 77 THR A O 1
#